Protein AF-A0A838I7W3-F1 (afdb_monomer_lite)

Structure (mmCIF, N/CA/C/O backbone):
data_AF-A0A838I7W3-F1
#
_entry.id   AF-A0A838I7W3-F1
#
loop_
_atom_site.group_PDB
_atom_site.id
_atom_site.type_symbol
_atom_site.label_atom_id
_atom_site.label_alt_id
_atom_site.label_comp_id
_atom_site.label_asym_id
_atom_site.label_entity_id
_atom_site.label_seq_id
_atom_site.pdbx_PDB_ins_code
_atom_site.Cartn_x
_atom_site.Cartn_y
_atom_site.Cartn_z
_atom_site.occupancy
_atom_site.B_iso_or_equiv
_atom_site.auth_seq_id
_atom_site.auth_comp_id
_atom_site.auth_asym_id
_atom_site.auth_atom_id
_atom_site.pdbx_PDB_model_num
ATOM 1 N N . MET A 1 1 ? 26.000 9.666 -10.045 1.00 57.06 1 MET A N 1
ATOM 2 C CA . MET A 1 1 ? 25.893 8.192 -10.133 1.00 57.06 1 MET A CA 1
ATOM 3 C C . MET A 1 1 ? 25.065 7.876 -11.380 1.00 57.06 1 MET A C 1
ATOM 5 O O . MET A 1 1 ? 23.943 8.355 -11.456 1.00 57.06 1 MET A O 1
ATOM 9 N N . ASN A 1 2 ? 25.631 7.214 -12.398 1.00 67.69 2 ASN A N 1
ATOM 10 C CA . ASN A 1 2 ? 24.988 6.993 -13.707 1.00 67.69 2 ASN A CA 1
ATOM 11 C C . ASN A 1 2 ? 23.977 5.834 -13.627 1.00 67.69 2 ASN A C 1
ATOM 13 O O . ASN A 1 2 ? 24.297 4.706 -13.997 1.00 67.69 2 ASN A O 1
ATOM 17 N N . ARG A 1 3 ? 22.797 6.076 -13.041 1.00 64.88 3 ARG A N 1
ATOM 18 C CA . ARG A 1 3 ? 21.749 5.053 -12.934 1.00 64.88 3 ARG A CA 1
ATOM 19 C C . ARG A 1 3 ? 20.880 5.091 -14.199 1.00 64.88 3 ARG A C 1
ATOM 21 O O . ARG A 1 3 ? 20.388 6.175 -14.517 1.00 64.88 3 ARG A O 1
ATOM 28 N N . PRO A 1 4 ? 20.675 3.962 -14.904 1.00 72.06 4 PRO A N 1
ATOM 29 C CA . PRO A 1 4 ? 19.793 3.927 -16.067 1.00 72.06 4 PRO A CA 1
ATOM 30 C C . PRO A 1 4 ? 18.388 4.412 -15.693 1.00 72.06 4 PRO A C 1
ATOM 32 O O . PRO A 1 4 ? 17.934 4.238 -14.556 1.00 72.06 4 PRO A O 1
ATOM 35 N N . SER A 1 5 ? 17.717 5.065 -16.642 1.00 78.44 5 SER A N 1
ATOM 36 C CA . SER A 1 5 ? 16.343 5.529 -16.453 1.00 78.44 5 SER A CA 1
ATOM 37 C C . SER A 1 5 ? 15.402 4.346 -16.210 1.00 78.44 5 SER A C 1
ATOM 39 O O . SER A 1 5 ? 15.659 3.229 -16.662 1.00 78.44 5 SER A O 1
ATOM 41 N N . LEU A 1 6 ? 14.257 4.602 -15.570 1.00 75.38 6 LEU A N 1
ATOM 42 C CA . LEU A 1 6 ? 13.196 3.597 -15.393 1.00 75.38 6 LEU A CA 1
ATOM 43 C C . LEU A 1 6 ? 12.767 2.949 -16.721 1.00 75.38 6 LEU A C 1
ATOM 45 O O . LEU A 1 6 ? 12.386 1.788 -16.741 1.00 75.38 6 LEU A O 1
ATOM 49 N N . THR A 1 7 ? 12.868 3.691 -17.825 1.00 80.31 7 THR A N 1
ATOM 50 C CA . THR A 1 7 ? 12.495 3.250 -19.175 1.00 80.31 7 THR A CA 1
ATOM 51 C C . THR A 1 7 ? 13.564 2.424 -19.893 1.00 80.31 7 THR A C 1
ATOM 53 O O . THR A 1 7 ? 13.286 1.902 -20.967 1.00 80.31 7 THR A O 1
ATOM 56 N N . SER A 1 8 ? 14.778 2.318 -19.344 1.00 86.88 8 SER A N 1
ATOM 57 C CA . SER A 1 8 ? 15.900 1.587 -19.959 1.00 86.88 8 SER A CA 1
ATOM 58 C C . SER A 1 8 ? 16.434 0.434 -19.102 1.00 86.88 8 SER A C 1
ATOM 60 O O . SER A 1 8 ? 17.211 -0.384 -19.590 1.00 86.88 8 SER A O 1
ATOM 62 N N . ALA A 1 9 ? 16.019 0.344 -17.837 1.00 90.38 9 ALA A N 1
ATOM 63 C CA . ALA A 1 9 ? 16.341 -0.763 -16.944 1.00 90.38 9 ALA A CA 1
ATOM 64 C C . ALA A 1 9 ? 15.354 -1.936 -17.105 1.00 90.38 9 ALA A C 1
ATOM 66 O O . ALA A 1 9 ? 14.218 -1.751 -17.540 1.00 90.38 9 ALA A O 1
ATOM 67 N N . THR A 1 10 ? 15.762 -3.147 -16.707 1.00 95.12 10 THR A N 1
ATOM 68 C CA . THR A 1 10 ? 14.830 -4.287 -16.634 1.00 95.12 10 THR A CA 1
ATOM 69 C C . THR A 1 10 ? 13.809 -4.086 -15.503 1.00 95.12 10 THR A C 1
ATOM 71 O O . THR A 1 10 ? 14.114 -3.380 -14.532 1.00 95.12 10 THR A O 1
ATOM 74 N N . PRO A 1 11 ? 12.625 -4.728 -15.558 1.00 95.56 11 PRO A N 1
ATOM 75 C CA . PRO A 1 11 ? 11.646 -4.679 -14.471 1.00 95.56 11 PRO A CA 1
ATOM 76 C C . PRO A 1 11 ? 12.237 -5.049 -13.107 1.00 95.56 11 PRO A C 1
ATOM 78 O O . PRO A 1 11 ? 12.018 -4.347 -12.124 1.00 95.56 11 PRO A O 1
ATOM 81 N N . GLU A 1 12 ? 13.058 -6.096 -13.036 1.00 95.69 12 GLU A N 1
ATOM 82 C CA . GLU A 1 12 ? 13.669 -6.565 -11.788 1.00 95.69 12 GLU A CA 1
ATOM 83 C C . GLU A 1 12 ? 14.656 -5.540 -11.232 1.00 95.69 12 GLU A C 1
ATOM 85 O O . GLU A 1 12 ? 14.701 -5.305 -10.023 1.00 95.69 12 GLU A O 1
ATOM 90 N N . ALA A 1 13 ? 15.453 -4.916 -12.104 1.00 94.69 13 ALA A N 1
ATOM 91 C CA . ALA A 1 13 ? 16.365 -3.855 -11.702 1.00 94.69 13 ALA A CA 1
ATOM 92 C C . ALA A 1 13 ? 15.594 -2.639 -11.173 1.00 94.69 13 ALA A C 1
ATOM 94 O O . ALA A 1 13 ? 15.956 -2.108 -10.123 1.00 94.69 13 ALA A O 1
ATOM 95 N N . SER A 1 14 ? 14.506 -2.249 -11.839 1.00 95.31 14 SER A N 1
ATOM 96 C CA . SER A 1 14 ? 13.630 -1.155 -11.409 1.00 95.31 14 SER A CA 1
ATOM 97 C C . SER A 1 14 ? 12.928 -1.456 -10.077 1.00 95.31 14 SER A C 1
ATOM 99 O O . SER A 1 14 ? 12.918 -0.592 -9.201 1.00 95.31 14 SER A O 1
ATOM 101 N N . ARG A 1 15 ? 12.426 -2.686 -9.869 1.00 96.00 15 ARG A N 1
ATOM 102 C CA . 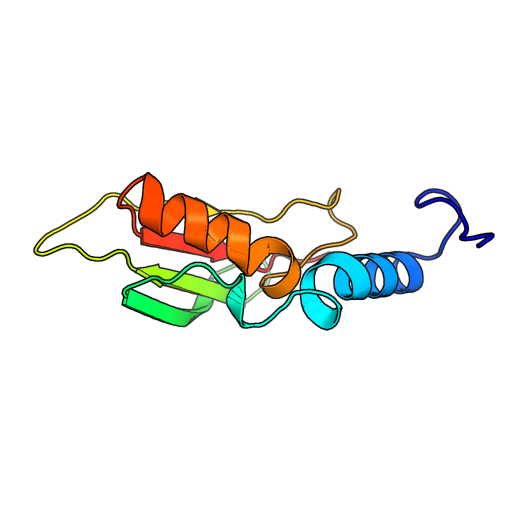ARG A 1 15 ? 11.830 -3.146 -8.596 1.00 96.00 15 ARG A CA 1
ATOM 103 C C . ARG A 1 15 ? 12.826 -3.028 -7.443 1.00 96.00 15 ARG A C 1
ATOM 105 O O . ARG A 1 15 ? 12.530 -2.381 -6.441 1.00 96.00 15 ARG A O 1
ATOM 112 N N . ARG A 1 16 ? 14.039 -3.574 -7.611 1.00 95.44 16 ARG A N 1
ATOM 113 C CA . ARG A 1 16 ? 15.109 -3.473 -6.598 1.00 95.44 16 ARG A CA 1
ATOM 114 C C . ARG A 1 16 ? 15.488 -2.025 -6.312 1.00 95.44 16 ARG A C 1
ATOM 116 O O . ARG A 1 16 ? 15.628 -1.633 -5.161 1.00 95.44 16 ARG A O 1
ATOM 123 N N . ALA A 1 17 ? 15.645 -1.227 -7.363 1.00 93.75 17 ALA A N 1
ATOM 124 C CA . ALA A 1 17 ? 16.051 0.163 -7.249 1.00 93.75 17 ALA A CA 1
ATOM 125 C C . ALA A 1 17 ? 14.995 1.033 -6.549 1.00 93.75 17 ALA A C 1
ATOM 127 O O . ALA A 1 17 ? 15.360 1.989 -5.867 1.00 93.75 17 ALA A O 1
ATOM 128 N N . PHE A 1 18 ? 13.708 0.720 -6.720 1.00 94.81 18 PHE A N 1
ATOM 129 C CA . PHE A 1 18 ? 12.622 1.380 -6.002 1.00 94.81 18 PHE A CA 1
ATOM 130 C C . PHE A 1 18 ? 12.590 0.950 -4.535 1.00 94.81 18 PHE A C 1
ATOM 132 O O . PHE A 1 18 ? 12.637 1.811 -3.661 1.00 94.81 18 PHE A O 1
ATOM 139 N N . ARG A 1 19 ? 12.653 -0.362 -4.265 1.00 96.12 19 ARG A N 1
ATOM 140 C CA . ARG A 1 19 ? 12.705 -0.910 -2.902 1.00 96.12 19 ARG A CA 1
ATOM 141 C C . ARG A 1 19 ? 13.866 -0.346 -2.084 1.00 96.12 19 ARG A C 1
ATOM 143 O O . ARG A 1 19 ? 13.661 0.047 -0.942 1.00 96.12 19 ARG A O 1
ATOM 150 N N . MET A 1 20 ? 15.048 -0.208 -2.683 1.00 95.00 20 MET A N 1
ATOM 151 C CA . MET A 1 20 ? 16.195 0.412 -2.018 1.00 95.00 20 MET A CA 1
ATOM 152 C C . MET A 1 20 ? 15.876 1.832 -1.529 1.00 95.00 20 MET A C 1
ATOM 154 O O . MET A 1 20 ? 16.236 2.200 -0.416 1.00 95.00 20 MET A O 1
ATOM 158 N N . LEU A 1 21 ? 15.189 2.635 -2.347 1.00 92.38 21 LEU A N 1
ATOM 159 C CA . LEU A 1 21 ? 14.883 4.032 -2.029 1.00 92.38 21 LEU A CA 1
ATOM 160 C C . LEU A 1 21 ? 13.749 4.183 -1.010 1.00 92.38 21 LEU A C 1
ATOM 162 O O . LEU A 1 21 ? 13.774 5.130 -0.230 1.00 92.38 21 LEU A O 1
ATOM 166 N N . THR A 1 22 ? 12.757 3.291 -1.031 1.00 93.38 22 THR A N 1
ATOM 167 C CA . THR A 1 22 ? 11.537 3.425 -0.216 1.00 93.38 22 THR 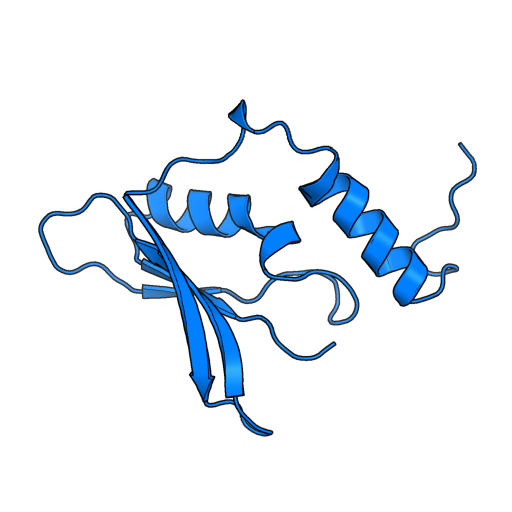A CA 1
ATOM 168 C C . THR A 1 22 ? 11.528 2.549 1.034 1.00 93.38 22 THR A C 1
ATOM 170 O O . THR A 1 22 ? 10.807 2.857 1.977 1.00 93.38 22 THR A O 1
ATOM 173 N N . VAL A 1 23 ? 12.293 1.454 1.042 1.00 95.12 23 VAL A N 1
ATOM 174 C CA . VAL A 1 23 ? 12.328 0.464 2.129 1.00 95.12 23 VAL A CA 1
ATOM 175 C C . VAL A 1 23 ? 13.701 0.452 2.791 1.00 95.12 23 VAL A C 1
ATOM 177 O O . VAL A 1 23 ? 13.809 0.802 3.959 1.00 95.12 23 VAL A O 1
ATOM 180 N N . ASP A 1 24 ? 14.762 0.118 2.054 1.00 94.50 24 ASP A N 1
ATOM 181 C CA . ASP A 1 24 ? 16.072 -0.160 2.672 1.00 94.50 24 ASP A CA 1
ATOM 182 C C . ASP A 1 24 ? 16.741 1.102 3.243 1.00 94.50 24 ASP A C 1
ATOM 184 O O . ASP A 1 24 ? 17.446 1.049 4.249 1.00 94.50 24 ASP A O 1
ATOM 188 N N . MET A 1 25 ? 16.508 2.253 2.609 1.00 92.44 25 MET A N 1
ATOM 189 C CA . MET A 1 25 ? 17.022 3.554 3.048 1.00 92.44 25 MET A CA 1
ATOM 190 C C . MET A 1 25 ? 16.091 4.276 4.032 1.00 92.44 25 MET A C 1
ATOM 192 O O . MET A 1 25 ? 16.433 5.365 4.498 1.00 92.44 25 MET A O 1
ATOM 196 N N . ARG A 1 26 ? 14.915 3.710 4.337 1.00 90.62 26 ARG A N 1
ATOM 197 C CA . ARG A 1 26 ? 13.924 4.319 5.232 1.00 90.62 26 ARG A CA 1
ATOM 198 C C . ARG A 1 26 ? 14.393 4.186 6.685 1.00 90.62 26 ARG A C 1
ATOM 200 O O . ARG A 1 26 ? 14.542 3.066 7.176 1.00 90.62 26 ARG A O 1
ATOM 207 N N . PRO A 1 27 ? 14.609 5.294 7.416 1.00 92.25 27 PRO A N 1
ATOM 208 C CA . PRO A 1 27 ? 14.937 5.218 8.833 1.00 92.25 27 PRO A CA 1
ATOM 209 C C . PRO A 1 27 ? 13.774 4.610 9.621 1.00 92.25 27 PRO A C 1
ATOM 211 O O . PRO A 1 27 ? 12.637 5.042 9.471 1.00 92.25 27 PRO A O 1
ATOM 214 N N . ALA A 1 28 ? 14.042 3.680 10.540 1.00 88.56 28 ALA A N 1
ATOM 215 C CA . ALA A 1 28 ? 12.983 3.089 11.368 1.00 88.56 28 ALA A CA 1
ATOM 216 C C . ALA A 1 28 ? 12.186 4.145 12.165 1.00 88.56 28 ALA A C 1
ATOM 218 O O . ALA A 1 28 ? 10.987 4.002 12.375 1.00 88.56 28 ALA A O 1
ATOM 219 N N . ALA A 1 29 ? 12.837 5.247 12.552 1.00 91.69 29 ALA A N 1
ATOM 220 C CA . ALA A 1 29 ? 12.199 6.367 13.242 1.00 91.69 29 ALA A CA 1
ATOM 221 C C . ALA A 1 29 ? 11.211 7.169 12.371 1.00 91.69 29 ALA A C 1
ATOM 223 O O . ALA A 1 29 ? 10.447 7.960 12.916 1.00 91.69 29 ALA A O 1
ATOM 224 N N . SER A 1 30 ? 11.221 7.000 11.042 1.00 89.44 30 SER A N 1
ATOM 225 C CA . SER A 1 30 ? 10.262 7.662 10.149 1.00 89.44 30 SER A CA 1
ATOM 226 C C . SER A 1 30 ? 8.990 6.846 9.919 1.00 89.44 30 SER A C 1
ATOM 228 O O . SER A 1 30 ? 8.085 7.345 9.259 1.00 89.44 30 SER A O 1
ATOM 230 N N . ILE A 1 31 ? 8.912 5.614 10.441 1.00 94.12 31 ILE A N 1
ATOM 231 C CA . ILE A 1 31 ? 7.729 4.761 10.305 1.00 94.12 31 ILE A CA 1
ATOM 232 C C . ILE A 1 31 ? 6.558 5.411 11.036 1.00 94.12 31 ILE A C 1
ATOM 234 O O . ILE A 1 31 ? 6.607 5.627 12.248 1.00 94.12 31 ILE A O 1
ATOM 238 N N . VAL A 1 32 ? 5.479 5.689 10.308 1.00 95.81 32 VAL A N 1
ATOM 239 C CA . VAL A 1 32 ? 4.291 6.312 10.890 1.00 95.81 32 VAL A CA 1
ATOM 240 C C . VAL A 1 32 ? 3.589 5.340 11.855 1.00 95.81 32 VAL A C 1
ATOM 242 O O . VAL A 1 32 ? 3.210 4.229 11.460 1.00 95.81 32 VAL A O 1
ATOM 245 N N . PRO A 1 33 ? 3.398 5.723 13.132 1.00 96.44 33 PRO A N 1
ATOM 246 C CA . PRO A 1 33 ? 2.727 4.862 14.093 1.00 96.44 33 PRO A CA 1
ATOM 247 C C . PRO A 1 33 ? 1.234 4.752 13.765 1.00 96.44 33 PRO A C 1
ATOM 249 O O . PRO A 1 33 ? 0.570 5.743 13.459 1.00 96.44 33 PRO A O 1
ATOM 252 N N . VAL A 1 34 ? 0.720 3.530 13.863 1.00 98.06 34 VAL A N 1
ATOM 253 C CA . VAL A 1 34 ? -0.704 3.168 13.832 1.00 98.06 34 VAL A CA 1
ATOM 254 C C . VAL A 1 34 ? -0.942 2.139 14.939 1.00 98.06 34 VAL A C 1
ATOM 256 O O . VAL A 1 34 ? 0.030 1.555 15.426 1.00 98.06 34 VAL A O 1
ATOM 259 N N . ARG A 1 35 ? -2.200 1.890 15.322 1.00 98.12 35 ARG A N 1
ATOM 260 C CA . ARG A 1 35 ? -2.533 0.943 16.400 1.00 98.12 35 ARG A CA 1
ATOM 261 C C . ARG A 1 35 ? -1.988 -0.451 16.115 1.00 98.12 35 ARG A C 1
ATOM 263 O O . ARG A 1 35 ? -1.405 -1.098 16.977 1.00 98.12 35 ARG A O 1
ATOM 270 N N . GLU A 1 36 ? -2.229 -0.927 14.900 1.00 97.81 36 GLU A N 1
ATOM 271 C CA . GLU A 1 36 ? -1.897 -2.287 14.501 1.00 97.81 36 GLU A CA 1
ATOM 272 C C . GLU A 1 36 ? -1.702 -2.369 12.988 1.00 97.81 36 GLU A C 1
ATOM 274 O O . GLU A 1 36 ? -2.395 -1.696 12.217 1.00 97.81 36 GLU A O 1
ATOM 279 N N . THR A 1 37 ? -0.790 -3.247 12.574 1.00 98.62 37 THR A N 1
ATOM 280 C CA . THR A 1 37 ? -0.702 -3.750 11.204 1.00 98.62 37 THR A CA 1
ATOM 281 C C . THR A 1 37 ? -0.809 -5.267 11.199 1.00 98.62 37 THR A C 1
ATOM 283 O O . THR A 1 37 ? -0.156 -5.920 12.010 1.00 98.62 37 THR A O 1
ATOM 286 N N . GLN A 1 38 ? -1.584 -5.824 10.273 1.00 98.69 38 GLN A N 1
ATOM 287 C CA . GLN A 1 38 ? -1.810 -7.261 10.158 1.00 98.69 38 GLN A CA 1
ATOM 288 C C . GLN A 1 38 ? -1.738 -7.705 8.697 1.00 98.69 38 GLN A C 1
ATOM 290 O O . GLN A 1 38 ? -2.514 -7.223 7.871 1.00 98.69 38 GLN A O 1
ATOM 295 N N . ASP A 1 39 ? -0.854 -8.654 8.401 1.00 98.81 39 ASP A N 1
ATOM 296 C CA . ASP A 1 39 ? -0.800 -9.309 7.093 1.00 98.81 39 ASP A CA 1
ATOM 297 C C . ASP A 1 39 ? -1.903 -10.364 6.985 1.00 98.81 39 ASP A C 1
ATOM 299 O O . ASP A 1 39 ? -2.132 -11.147 7.911 1.00 98.81 39 ASP A O 1
ATOM 303 N N . ILE A 1 40 ? -2.611 -10.348 5.858 1.00 98.69 40 ILE A N 1
ATOM 304 C CA . ILE A 1 40 ? -3.730 -11.234 5.541 1.00 98.69 40 ILE A CA 1
ATOM 305 C C . ILE A 1 40 ? -3.671 -11.658 4.069 1.00 98.69 40 ILE A C 1
ATOM 307 O O . ILE A 1 40 ? -2.898 -11.122 3.276 1.00 98.69 40 ILE A O 1
ATOM 311 N N . GLU A 1 41 ? -4.563 -12.567 3.685 1.00 98.44 41 GLU A N 1
ATOM 312 C CA . GLU A 1 41 ? -4.867 -12.851 2.284 1.00 98.44 41 GLU A CA 1
ATOM 313 C C . GLU A 1 41 ? -6.298 -12.426 1.949 1.00 98.44 41 GLU A C 1
ATOM 315 O O . GLU A 1 41 ? -7.219 -12.583 2.755 1.00 98.44 41 GLU A O 1
ATOM 320 N N . VAL A 1 42 ? -6.496 -11.910 0.737 1.00 97.81 42 VAL A N 1
ATOM 321 C CA . VAL A 1 42 ? -7.816 -11.591 0.181 1.00 97.81 42 VAL A CA 1
ATOM 322 C C . VAL A 1 42 ? -8.076 -12.408 -1.080 1.00 97.81 42 VAL A C 1
ATOM 324 O O . VAL A 1 42 ? -7.156 -12.744 -1.824 1.00 97.81 42 VAL A O 1
ATOM 327 N N . ALA A 1 43 ? -9.340 -12.731 -1.347 1.00 97.44 43 ALA A N 1
ATOM 328 C CA . ALA A 1 43 ? -9.709 -13.447 -2.562 1.00 97.44 43 ALA A CA 1
ATOM 329 C C . ALA A 1 43 ? -9.497 -12.558 -3.800 1.00 97.44 43 ALA A C 1
ATOM 331 O O . ALA A 1 43 ? -10.110 -11.498 -3.927 1.00 97.44 43 ALA A O 1
ATOM 332 N N . GLY A 1 44 ? -8.648 -13.002 -4.727 1.00 95.38 44 GLY A N 1
ATOM 333 C CA . GLY A 1 44 ? -8.443 -12.380 -6.030 1.00 95.38 44 GLY A CA 1
ATOM 334 C C . GLY A 1 44 ? -8.995 -13.228 -7.175 1.00 95.38 44 GLY A C 1
ATOM 335 O O . GLY A 1 44 ? -9.286 -14.415 -7.032 1.00 95.38 44 GLY A O 1
ATOM 336 N N . ALA A 1 45 ? -9.094 -12.624 -8.360 1.00 94.62 45 ALA A N 1
ATOM 337 C CA . ALA A 1 45 ? -9.656 -13.277 -9.547 1.00 94.62 45 ALA A CA 1
ATOM 338 C C . ALA A 1 45 ? -8.874 -14.520 -10.022 1.00 94.62 45 ALA A C 1
ATOM 340 O O . ALA A 1 45 ? -9.429 -15.360 -10.722 1.00 94.62 45 ALA A O 1
ATOM 341 N N . ALA A 1 46 ? -7.590 -14.626 -9.671 1.00 95.69 46 ALA A N 1
ATOM 342 C CA . ALA A 1 46 ? -6.706 -15.723 -10.074 1.00 95.69 46 ALA A CA 1
ATOM 343 C C . ALA A 1 46 ? -6.129 -16.502 -8.876 1.00 95.69 46 ALA A C 1
ATOM 345 O O . ALA A 1 46 ? -5.149 -17.223 -9.038 1.00 95.69 46 ALA A O 1
ATOM 346 N N . GLY A 1 47 ? -6.704 -16.332 -7.682 1.00 96.19 47 GLY A N 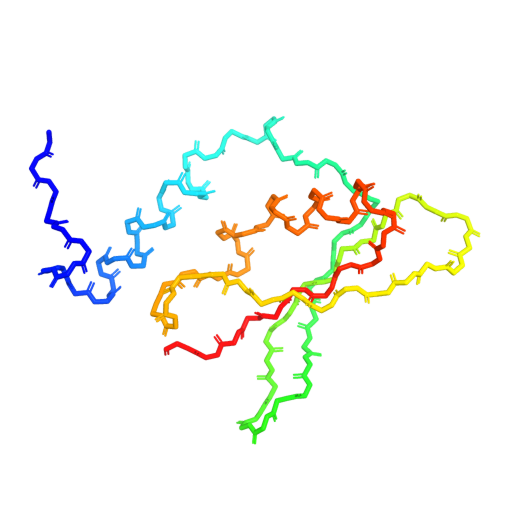1
ATOM 347 C CA . GLY A 1 47 ? -6.192 -16.901 -6.435 1.00 96.19 47 GLY A CA 1
ATOM 348 C C . GLY A 1 47 ? -6.095 -15.867 -5.316 1.00 96.19 47 GLY A C 1
ATOM 349 O O . GLY A 1 47 ? -6.455 -14.703 -5.503 1.00 96.19 47 GLY A O 1
ATOM 350 N N . ALA A 1 48 ? -5.629 -16.308 -4.150 1.00 97.94 48 ALA A N 1
ATOM 351 C CA . ALA A 1 48 ? -5.383 -15.439 -3.006 1.00 97.94 48 ALA A CA 1
ATOM 352 C C . ALA A 1 48 ? -4.318 -14.377 -3.332 1.00 97.94 48 ALA A C 1
ATOM 354 O O . ALA A 1 48 ? -3.354 -14.651 -4.050 1.00 97.94 48 ALA A O 1
ATOM 355 N N . LEU A 1 49 ? -4.517 -13.164 -2.822 1.00 98.12 49 LEU A N 1
ATOM 356 C CA . LEU A 1 49 ? -3.582 -12.048 -2.928 1.00 98.12 49 LEU A CA 1
ATOM 357 C C . LEU A 1 49 ? -3.120 -11.658 -1.521 1.00 98.12 49 LEU A C 1
ATOM 359 O O . LEU A 1 49 ? -3.982 -11.517 -0.645 1.00 98.12 49 LEU A O 1
ATOM 363 N N . PRO A 1 50 ? -1.816 -11.432 -1.293 1.00 98.69 50 PRO A N 1
ATOM 364 C CA . PRO A 1 50 ? -1.354 -10.839 -0.049 1.00 98.69 50 PRO A CA 1
ATOM 365 C C . PRO A 1 50 ? -1.945 -9.438 0.132 1.00 98.69 50 PRO A C 1
ATOM 367 O O . PRO A 1 50 ? -2.153 -8.686 -0.824 1.00 98.69 50 PRO A O 1
ATOM 370 N N . ALA A 1 51 ? -2.224 -9.073 1.375 1.00 98.88 51 ALA A N 1
ATOM 371 C CA . ALA A 1 51 ? -2.669 -7.741 1.741 1.00 98.88 51 ALA A CA 1
ATOM 372 C C . ALA A 1 51 ? -2.241 -7.411 3.174 1.00 98.88 51 ALA A C 1
ATOM 374 O O . ALA A 1 51 ? -1.997 -8.304 3.983 1.00 98.88 51 ALA A O 1
ATOM 375 N N . ARG A 1 52 ? -2.198 -6.121 3.508 1.00 98.88 52 ARG A N 1
ATOM 376 C CA . ARG A 1 52 ? -1.938 -5.639 4.870 1.00 98.88 52 ARG A CA 1
ATOM 377 C C . ARG A 1 52 ? -3.065 -4.730 5.332 1.00 98.88 52 ARG A C 1
ATOM 379 O O . ARG A 1 52 ? -3.419 -3.768 4.650 1.00 98.88 52 ARG A O 1
ATOM 386 N N . VAL A 1 53 ? -3.616 -5.033 6.502 1.00 98.88 53 VAL A N 1
ATOM 387 C CA . VAL A 1 53 ? -4.602 -4.205 7.199 1.00 98.88 53 VAL A CA 1
ATOM 388 C C . VAL A 1 53 ? -3.881 -3.293 8.180 1.00 98.88 53 VAL A C 1
ATOM 390 O O . VAL A 1 53 ? -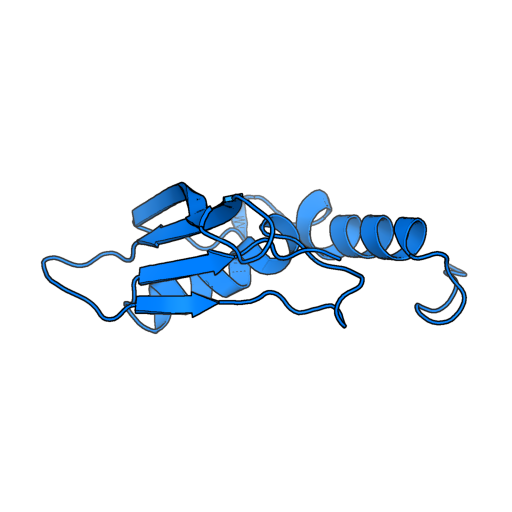3.116 -3.767 9.013 1.00 98.88 53 VAL A O 1
ATOM 393 N N . TYR A 1 54 ? -4.165 -1.999 8.113 1.00 98.88 54 TYR A N 1
ATOM 394 C CA . TYR A 1 54 ? -3.708 -0.978 9.049 1.00 98.88 54 TYR A CA 1
ATOM 395 C C . TYR A 1 54 ? -4.913 -0.483 9.842 1.00 98.88 54 TYR A C 1
ATOM 397 O O . TYR A 1 54 ? -5.937 -0.138 9.245 1.00 98.88 54 TYR A O 1
ATOM 405 N N . ARG A 1 55 ? -4.811 -0.456 11.173 1.00 98.69 55 ARG A N 1
ATOM 406 C CA . ARG A 1 55 ? -5.891 0.012 12.051 1.00 98.69 55 ARG A CA 1
ATOM 407 C C . ARG A 1 55 ? -5.508 1.326 12.736 1.00 98.69 55 ARG A C 1
ATOM 409 O O . ARG A 1 55 ? -4.416 1.402 13.307 1.00 98.69 55 ARG A O 1
ATOM 416 N N . PRO A 1 56 ? -6.378 2.353 12.706 1.00 98.38 56 PRO A N 1
ATOM 417 C CA . PRO A 1 56 ? -6.128 3.603 13.406 1.00 98.38 56 PRO A CA 1
ATOM 418 C C . PRO A 1 56 ? -6.408 3.442 14.901 1.00 98.38 56 PRO A C 1
ATOM 420 O O . PRO A 1 56 ? -7.035 2.474 15.339 1.00 98.38 56 PRO A O 1
ATOM 423 N N . GLU A 1 57 ? -5.986 4.429 15.685 1.00 97.06 57 GLU A N 1
ATOM 424 C CA . GLU A 1 57 ? -6.503 4.586 17.041 1.00 97.06 57 GLU A CA 1
ATOM 425 C C . GLU A 1 57 ? -7.953 5.080 16.977 1.00 97.06 57 GLU A C 1
ATOM 427 O O . GLU A 1 57 ? -8.212 6.210 16.569 1.00 97.06 57 GLU A O 1
ATOM 432 N N . ALA A 1 58 ? -8.901 4.212 17.333 1.00 95.31 58 ALA A N 1
ATOM 433 C CA . ALA A 1 58 ? -10.329 4.515 17.360 1.00 95.31 58 ALA A CA 1
ATOM 434 C C . ALA A 1 58 ? -11.078 3.617 18.361 1.00 95.31 58 ALA A C 1
ATOM 436 O O . ALA A 1 58 ? -10.755 2.435 18.508 1.00 95.31 58 ALA A O 1
ATOM 437 N N . ASP A 1 59 ? -12.109 4.161 19.006 1.00 92.12 59 ASP A N 1
ATOM 438 C CA . ASP A 1 59 ? -12.925 3.450 20.008 1.00 92.12 59 ASP A CA 1
ATOM 439 C C . ASP A 1 59 ? -14.199 2.814 19.420 1.00 92.12 59 ASP A C 1
ATOM 441 O O . ASP A 1 59 ? -14.967 2.164 20.127 1.00 92.12 59 ASP A O 1
ATOM 445 N N . GLY A 1 60 ? -14.440 2.987 18.118 1.00 93.19 60 GLY A N 1
ATOM 446 C CA . GLY A 1 60 ? -15.643 2.515 17.437 1.00 93.19 60 GLY A CA 1
ATOM 447 C C . GLY A 1 60 ? -15.434 2.258 15.942 1.00 93.19 60 GLY A C 1
ATOM 448 O O . GLY A 1 60 ? -14.301 2.301 15.457 1.00 93.19 60 GLY A O 1
ATOM 449 N N . PRO A 1 61 ? -16.516 1.966 15.198 1.00 96.06 61 PRO A N 1
ATOM 450 C CA . PRO A 1 61 ? -16.443 1.699 13.767 1.00 96.06 61 PRO A CA 1
ATOM 451 C C . PRO A 1 61 ? -15.896 2.896 12.986 1.00 96.06 61 PRO A C 1
ATOM 453 O O . PRO A 1 61 ? -16.307 4.034 13.202 1.00 96.06 61 PRO A O 1
ATOM 456 N N . VAL A 1 62 ? -15.014 2.612 12.031 1.00 98.25 62 VAL A N 1
ATOM 457 C CA . VAL A 1 62 ? -14.414 3.592 11.119 1.00 98.25 62 VAL A CA 1
ATOM 458 C C . VAL A 1 62 ? -14.597 3.134 9.670 1.00 98.25 62 VAL A C 1
ATOM 460 O O . VAL A 1 62 ? -14.773 1.934 9.428 1.00 98.25 62 VAL A O 1
ATOM 463 N N . PRO A 1 63 ? -14.566 4.047 8.682 1.00 98.44 63 PRO A N 1
ATOM 464 C CA . PRO A 1 63 ? -14.575 3.650 7.279 1.00 98.44 63 PRO A CA 1
ATOM 465 C C . PRO A 1 63 ? -13.338 2.813 6.922 1.00 98.44 63 PRO A C 1
ATOM 467 O O . PRO A 1 63 ? -12.323 2.823 7.620 1.00 98.44 63 PRO A O 1
ATOM 470 N N . THR A 1 64 ? -13.426 2.094 5.803 1.00 98.62 64 THR A N 1
ATOM 471 C CA . THR A 1 64 ? -12.304 1.343 5.229 1.00 98.62 64 THR A CA 1
ATOM 472 C C . THR A 1 64 ? -11.904 1.937 3.884 1.00 98.62 64 THR A C 1
ATOM 474 O O . THR A 1 64 ? -12.754 2.149 3.021 1.00 98.62 64 THR A O 1
ATOM 477 N N . ILE A 1 65 ? -10.606 2.161 3.697 1.00 98.88 65 ILE A N 1
ATOM 478 C CA . ILE A 1 65 ? -9.982 2.498 2.418 1.00 98.88 65 ILE A CA 1
ATOM 479 C C . ILE A 1 65 ? -9.319 1.235 1.870 1.00 98.88 65 ILE A C 1
ATOM 481 O O . ILE A 1 65 ? -8.483 0.630 2.538 1.00 98.88 65 ILE A O 1
ATOM 485 N N . VAL A 1 66 ? -9.650 0.860 0.636 1.00 98.69 66 VAL A N 1
ATOM 486 C CA . VAL A 1 66 ? -8.888 -0.150 -0.110 1.00 98.69 66 VAL A CA 1
ATOM 487 C C . VAL A 1 66 ? -7.816 0.577 -0.914 1.00 98.69 66 VAL A C 1
ATOM 489 O O . VAL A 1 66 ? -8.132 1.439 -1.734 1.00 98.69 66 VAL A O 1
ATOM 492 N N . PHE A 1 67 ? -6.554 0.260 -0.650 1.00 98.81 67 PHE A N 1
ATOM 493 C CA . PHE A 1 67 ? -5.395 0.931 -1.222 1.00 98.81 67 PHE A CA 1
ATOM 494 C C . PHE A 1 67 ? -4.643 -0.002 -2.176 1.00 98.81 67 PHE A C 1
ATOM 496 O O . PHE A 1 67 ? -4.296 -1.128 -1.824 1.00 98.81 67 PHE A O 1
ATOM 503 N N . PHE A 1 68 ? -4.366 0.491 -3.382 1.00 98.50 68 PHE A N 1
ATOM 504 C CA . PHE A 1 68 ? -3.540 -0.184 -4.380 1.00 98.50 68 PHE A CA 1
ATOM 505 C C . PHE A 1 68 ? -2.277 0.641 -4.596 1.00 98.50 68 PHE A C 1
ATOM 507 O O . PHE A 1 68 ? -2.358 1.820 -4.949 1.00 98.50 68 PHE A O 1
ATOM 514 N N . HIS A 1 69 ? -1.116 0.034 -4.360 1.00 98.50 69 HIS A N 1
ATOM 515 C CA . HIS A 1 69 ? 0.157 0.737 -4.460 1.00 98.50 69 HIS A CA 1
ATOM 516 C C . HIS A 1 69 ? 0.430 1.238 -5.889 1.00 98.50 69 HIS A C 1
ATOM 518 O O . HIS A 1 69 ? 0.036 0.624 -6.886 1.00 98.50 69 HIS A O 1
ATOM 524 N N . GLY A 1 70 ? 1.137 2.364 -5.991 1.00 97.69 70 GLY A N 1
ATOM 525 C CA . 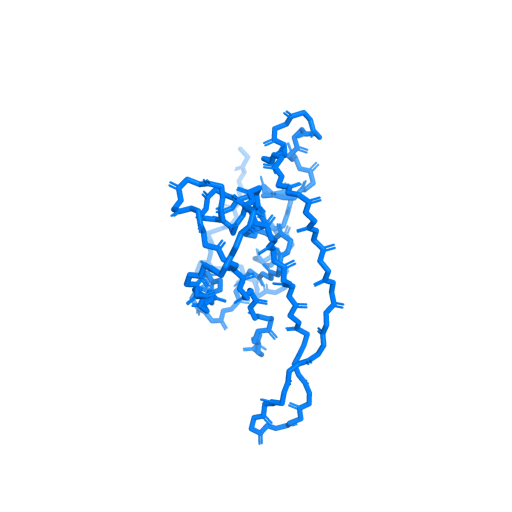GLY A 1 70 ? 1.604 2.893 -7.267 1.00 97.69 70 GLY A CA 1
ATOM 526 C C . GLY A 1 70 ? 2.794 2.104 -7.818 1.00 97.69 70 GLY A C 1
ATOM 527 O O . GLY A 1 70 ? 3.289 1.168 -7.191 1.00 97.69 70 GLY A O 1
ATOM 528 N N . GLY A 1 71 ? 3.279 2.521 -8.989 1.00 96.12 71 GLY A N 1
ATOM 529 C CA . GLY A 1 71 ? 4.431 1.897 -9.655 1.00 96.12 71 GLY A CA 1
ATOM 530 C C . GLY A 1 71 ? 4.161 1.394 -11.073 1.00 96.12 71 GLY A C 1
ATOM 531 O O . GLY A 1 71 ? 4.885 0.539 -11.583 1.00 96.12 71 GLY A O 1
ATOM 532 N N . GLY A 1 72 ? 3.117 1.920 -11.722 1.00 96.19 72 GLY A N 1
ATOM 533 C CA . GLY A 1 72 ? 2.849 1.681 -13.141 1.00 96.19 72 GLY A CA 1
ATOM 534 C C . GLY A 1 72 ? 2.587 0.217 -13.487 1.00 96.19 72 GLY A C 1
ATOM 535 O O . GLY A 1 72 ? 2.903 -0.188 -14.598 1.00 96.19 72 GLY A O 1
ATOM 536 N N . PHE A 1 73 ? 2.056 -0.564 -12.539 1.00 97.81 73 PHE A N 1
ATOM 537 C CA . PHE A 1 73 ? 1.819 -2.007 -12.675 1.00 97.81 73 PHE A CA 1
ATOM 538 C C . PHE A 1 73 ? 3.088 -2.842 -12.912 1.00 97.81 73 PHE A C 1
ATOM 540 O O . PHE A 1 73 ? 2.998 -3.975 -13.369 1.00 97.81 73 PHE A O 1
ATOM 547 N N . VAL A 1 74 ? 4.270 -2.293 -12.607 1.00 96.62 74 VAL A N 1
ATOM 548 C CA . VAL A 1 74 ? 5.562 -2.972 -12.798 1.00 96.62 74 VAL A CA 1
ATOM 549 C C . VAL A 1 74 ? 6.389 -2.992 -11.517 1.00 96.62 74 VAL A C 1
ATOM 551 O O . VAL A 1 74 ? 7.020 -4.006 -11.228 1.00 96.62 74 VAL A O 1
ATOM 554 N N . ILE A 1 75 ? 6.415 -1.898 -10.753 1.00 97.12 75 ILE A N 1
ATOM 555 C CA . ILE A 1 75 ? 7.153 -1.775 -9.485 1.00 97.12 75 ILE A CA 1
ATOM 556 C C . ILE A 1 75 ? 6.197 -1.505 -8.319 1.00 97.12 75 ILE A C 1
ATOM 558 O O . ILE A 1 75 ? 5.021 -1.221 -8.528 1.00 97.12 75 ILE A O 1
ATOM 562 N N . GLY A 1 76 ? 6.737 -1.531 -7.102 1.00 97.81 76 GLY A N 1
ATOM 563 C CA . GLY A 1 76 ? 5.960 -1.373 -5.878 1.00 97.81 76 GLY A CA 1
ATOM 564 C C . GLY A 1 76 ? 5.546 -2.720 -5.292 1.00 97.81 76 GLY A C 1
ATOM 565 O O . GLY A 1 76 ? 5.633 -3.743 -5.958 1.00 97.81 76 GLY A O 1
ATOM 566 N N . ASP A 1 77 ? 5.193 -2.687 -4.019 1.00 98.38 77 ASP A N 1
ATOM 567 C CA . ASP A 1 77 ? 4.710 -3.790 -3.187 1.00 98.38 77 ASP A CA 1
ATOM 568 C C . ASP A 1 77 ? 4.161 -3.178 -1.878 1.00 98.38 77 ASP A C 1
ATOM 570 O O . ASP A 1 77 ? 4.191 -1.948 -1.697 1.00 98.38 77 ASP A O 1
ATOM 574 N N . LEU A 1 78 ? 3.700 -4.015 -0.944 1.00 98.44 78 LEU A N 1
ATOM 575 C CA . LEU A 1 78 ? 3.235 -3.574 0.381 1.00 98.44 78 LEU A CA 1
ATOM 576 C C . LEU A 1 78 ? 4.270 -2.736 1.147 1.00 98.44 78 LEU A C 1
ATOM 578 O O . LEU A 1 78 ? 3.909 -1.752 1.791 1.00 98.44 78 LEU A O 1
ATOM 582 N N . GLU A 1 79 ? 5.552 -3.090 1.066 1.00 97.81 79 GLU A N 1
ATOM 583 C CA . GLU A 1 79 ? 6.610 -2.451 1.854 1.00 97.81 79 GLU A CA 1
ATOM 584 C C . GLU A 1 79 ? 6.978 -1.074 1.300 1.00 97.81 79 GLU A C 1
ATOM 586 O O . GLU A 1 79 ? 7.165 -0.113 2.046 1.00 97.81 79 GLU A O 1
ATOM 591 N N . THR A 1 80 ? 7.032 -0.939 -0.024 1.00 97.88 80 THR A N 1
ATOM 592 C CA . THR A 1 80 ? 7.382 0.322 -0.695 1.00 97.88 80 THR A CA 1
ATOM 593 C C . THR A 1 80 ? 6.382 1.450 -0.430 1.00 97.88 80 THR A C 1
ATOM 595 O O . THR A 1 80 ? 6.741 2.622 -0.539 1.00 97.88 80 THR A O 1
ATOM 598 N N . HIS A 1 81 ? 5.138 1.112 -0.082 1.00 98.06 81 HIS A N 1
ATOM 599 C CA . HIS A 1 81 ? 4.068 2.071 0.198 1.00 98.06 81 HIS A CA 1
ATOM 600 C C . HIS A 1 81 ? 3.541 1.991 1.637 1.00 98.06 81 HIS A C 1
ATOM 602 O O . HIS A 1 81 ? 2.530 2.622 1.949 1.00 98.06 81 HIS A O 1
ATOM 608 N N . ASP A 1 82 ? 4.244 1.290 2.527 1.00 98.12 82 ASP A N 1
ATOM 609 C CA . ASP A 1 82 ? 3.827 1.085 3.915 1.00 98.12 82 ASP A CA 1
ATOM 610 C C . ASP A 1 82 ? 3.556 2.410 4.654 1.00 98.12 82 ASP A C 1
ATOM 612 O O . ASP A 1 82 ? 2.511 2.565 5.283 1.00 98.12 82 ASP A O 1
ATOM 616 N N . ASP A 1 83 ? 4.428 3.416 4.509 1.00 96.06 83 ASP A N 1
ATOM 617 C CA . ASP A 1 83 ? 4.204 4.738 5.120 1.00 96.06 83 ASP A CA 1
ATOM 618 C C . ASP A 1 83 ? 2.993 5.471 4.540 1.00 96.06 83 ASP A C 1
ATOM 620 O O . ASP A 1 83 ? 2.281 6.146 5.276 1.00 96.06 83 ASP A O 1
ATOM 624 N N . HIS A 1 84 ? 2.711 5.326 3.245 1.00 97.31 84 HIS A N 1
ATOM 625 C CA . HIS A 1 84 ? 1.542 5.965 2.637 1.00 97.31 84 HIS A CA 1
ATOM 626 C C . HIS A 1 84 ? 0.246 5.367 3.195 1.00 97.31 84 HIS A C 1
ATOM 628 O O . HIS A 1 84 ? -0.674 6.107 3.540 1.00 97.31 84 HIS A O 1
ATOM 634 N N . ALA A 1 85 ? 0.193 4.040 3.351 1.00 98.62 85 ALA A N 1
ATOM 635 C CA . ALA A 1 85 ? -0.940 3.364 3.975 1.00 98.62 85 ALA A CA 1
ATOM 636 C C . ALA A 1 85 ? -1.090 3.748 5.459 1.00 98.62 85 ALA A C 1
ATOM 638 O O . ALA A 1 85 ? -2.205 4.006 5.913 1.00 98.62 85 ALA A O 1
ATOM 639 N N . ARG A 1 86 ? 0.018 3.874 6.202 1.00 98.62 86 ARG A N 1
ATOM 640 C CA . ARG A 1 86 ? 0.015 4.345 7.600 1.00 98.62 86 ARG A CA 1
ATOM 641 C C . ARG A 1 86 ? -0.446 5.795 7.734 1.00 98.62 86 ARG A C 1
ATOM 643 O O . ARG A 1 86 ? -1.238 6.085 8.626 1.00 98.62 86 ARG A O 1
ATOM 650 N N . LEU A 1 87 ? 0.004 6.691 6.853 1.00 98.19 87 LEU A N 1
ATOM 651 C CA . LEU A 1 87 ? -0.438 8.089 6.809 1.00 98.19 87 LEU A CA 1
ATOM 652 C C . LEU A 1 87 ? -1.939 8.177 6.544 1.00 98.19 87 LEU A C 1
ATOM 654 O O . LEU A 1 87 ? -2.645 8.826 7.306 1.00 98.19 87 LEU A O 1
ATOM 658 N N . LEU A 1 88 ? -2.442 7.466 5.528 1.00 98.62 88 LEU A N 1
ATOM 659 C CA . LEU A 1 88 ? -3.880 7.400 5.253 1.00 98.62 88 LEU A CA 1
ATOM 660 C C . LEU A 1 88 ? -4.654 6.872 6.464 1.00 98.62 88 LEU A C 1
ATOM 662 O O . LEU A 1 88 ? -5.647 7.470 6.865 1.00 98.62 88 LEU A O 1
ATOM 666 N N . CYS A 1 89 ? -4.177 5.788 7.074 1.00 98.81 89 CYS A N 1
ATOM 667 C CA . CYS A 1 89 ? -4.797 5.190 8.248 1.00 98.81 89 CYS A CA 1
ATOM 668 C C . CYS A 1 89 ? -4.901 6.193 9.406 1.00 98.81 89 CYS A C 1
ATOM 670 O O . CYS A 1 89 ? -5.988 6.416 9.938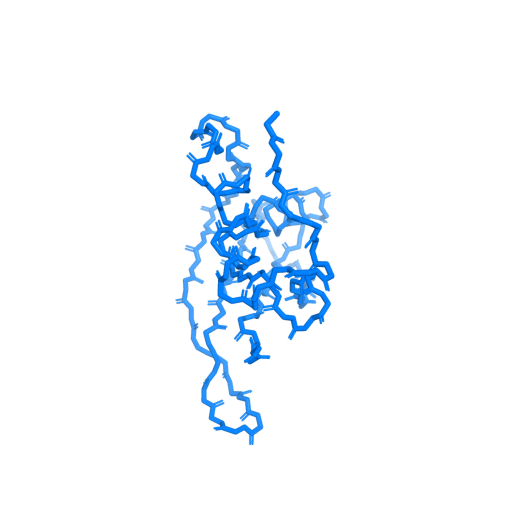 1.00 98.81 89 CYS A O 1
ATOM 672 N N . ARG A 1 90 ? -3.778 6.813 9.781 1.00 98.38 90 ARG A N 1
ATOM 673 C CA . ARG A 1 90 ? -3.682 7.745 10.909 1.00 98.38 90 ARG A CA 1
ATOM 674 C C . ARG A 1 90 ? -4.440 9.046 10.651 1.00 98.38 90 ARG A C 1
ATOM 676 O O . ARG A 1 90 ? -5.213 9.466 11.503 1.00 98.38 90 ARG A O 1
ATOM 683 N N . ASP A 1 91 ? -4.214 9.676 9.500 1.00 98.00 91 ASP A N 1
ATOM 684 C CA . ASP A 1 91 ? -4.663 11.050 9.241 1.00 98.00 91 ASP A CA 1
ATOM 685 C C . ASP A 1 91 ? -6.130 11.117 8.813 1.00 98.00 91 ASP A C 1
ATOM 687 O O . ASP A 1 91 ? -6.811 12.097 9.107 1.00 98.00 91 ASP A O 1
ATOM 691 N N . VAL A 1 92 ? -6.640 10.071 8.153 1.00 98.12 92 VAL A N 1
ATOM 692 C CA . VAL A 1 92 ? -8.070 9.963 7.818 1.00 98.12 92 VAL A CA 1
ATOM 693 C C . VAL A 1 92 ? -8.864 9.341 8.972 1.00 98.12 92 VAL A C 1
ATOM 695 O O . VAL A 1 92 ? -10.074 9.541 9.059 1.00 98.12 92 VAL A O 1
ATOM 698 N N . GLY A 1 93 ? -8.210 8.588 9.863 1.00 97.81 93 GLY A N 1
ATOM 699 C CA . GLY A 1 93 ? -8.890 7.824 10.912 1.00 97.81 93 GLY A CA 1
ATOM 700 C C . GLY A 1 93 ? -9.688 6.649 10.342 1.00 97.81 93 GLY A C 1
ATOM 701 O O . GLY A 1 93 ? -10.801 6.379 10.784 1.00 97.81 93 GLY A O 1
ATOM 702 N N . ALA A 1 94 ? -9.138 5.967 9.335 1.00 98.69 94 ALA A N 1
ATOM 703 C CA . ALA A 1 94 ? -9.783 4.869 8.618 1.00 98.69 94 ALA A CA 1
ATOM 704 C C . ALA A 1 94 ? -8.944 3.590 8.696 1.00 98.69 94 ALA A C 1
ATOM 706 O O . ALA A 1 94 ? -7.718 3.649 8.756 1.00 98.69 94 ALA A O 1
ATOM 707 N N . VAL A 1 95 ? -9.591 2.425 8.633 1.00 98.81 95 VAL A N 1
ATOM 708 C CA . VAL A 1 95 ? -8.867 1.180 8.340 1.00 98.81 95 VAL A CA 1
ATOM 709 C C . VAL A 1 95 ? -8.349 1.255 6.907 1.00 98.81 95 VAL A C 1
ATOM 711 O O . VAL A 1 95 ? -9.096 1.627 6.003 1.00 98.81 95 VAL A O 1
ATOM 714 N N . VAL A 1 96 ? -7.093 0.876 6.675 1.00 98.94 96 VAL A N 1
ATOM 715 C CA . VAL A 1 96 ? -6.539 0.762 5.318 1.00 98.94 96 VAL A CA 1
ATOM 716 C C . VAL A 1 96 ? -6.260 -0.701 5.014 1.00 98.94 96 VAL A C 1
ATOM 718 O O . VAL A 1 96 ? -5.530 -1.353 5.750 1.00 98.94 96 VAL A O 1
ATOM 721 N N . LEU A 1 97 ? -6.831 -1.217 3.929 1.00 98.88 97 LEU A N 1
ATOM 722 C CA . LEU A 1 97 ? -6.508 -2.519 3.351 1.00 98.88 97 LEU A CA 1
ATOM 723 C C . LEU A 1 97 ? -5.617 -2.290 2.126 1.00 98.88 97 LEU A C 1
ATOM 725 O O . LEU A 1 97 ? -6.118 -1.935 1.061 1.00 98.88 97 LEU A O 1
ATOM 729 N N . SER A 1 98 ? -4.306 -2.462 2.279 1.00 98.88 98 SER A N 1
ATOM 730 C CA . SER A 1 98 ? -3.336 -2.379 1.181 1.00 98.88 98 SER A CA 1
ATOM 731 C C . SER A 1 98 ? -3.228 -3.729 0.476 1.00 98.88 98 SER A C 1
ATOM 733 O O . SER A 1 98 ? -3.003 -4.731 1.149 1.00 98.88 98 SER A O 1
ATOM 735 N N . VAL A 1 99 ? -3.399 -3.776 -0.846 1.00 98.69 99 VAL A N 1
ATOM 736 C CA . VAL A 1 99 ? -3.425 -5.025 -1.630 1.00 98.69 99 VAL A CA 1
ATOM 737 C C . VAL A 1 99 ? -2.146 -5.181 -2.454 1.00 98.69 99 VAL A C 1
ATOM 739 O O . VAL A 1 99 ? -1.804 -4.290 -3.235 1.00 98.69 99 VAL A O 1
ATOM 742 N N . ASP A 1 100 ? -1.487 -6.334 -2.327 1.00 98.44 100 ASP A N 1
ATOM 743 C CA . ASP A 1 100 ? -0.319 -6.733 -3.120 1.00 98.44 100 ASP A CA 1
ATOM 744 C C . ASP A 1 100 ? -0.784 -7.414 -4.413 1.00 98.44 100 ASP A C 1
ATOM 746 O O . ASP A 1 100 ? -0.941 -8.635 -4.512 1.00 98.44 100 ASP A O 1
ATOM 750 N N . TYR A 1 101 ? -1.143 -6.598 -5.400 1.00 97.94 101 TYR A N 1
ATOM 751 C CA . TYR A 1 101 ? -1.651 -7.103 -6.669 1.00 97.94 101 TYR A CA 1
ATOM 752 C C . TYR A 1 101 ? -0.512 -7.628 -7.559 1.00 97.94 101 TYR A C 1
ATOM 754 O O . TYR A 1 101 ? 0.657 -7.298 -7.392 1.00 97.94 101 TYR A O 1
ATOM 762 N N . ARG A 1 102 ? -0.858 -8.468 -8.540 1.00 96.31 102 ARG A N 1
ATOM 763 C CA . ARG A 1 102 ? 0.117 -9.056 -9.478 1.00 96.31 102 ARG A CA 1
ATOM 764 C C . ARG A 1 102 ? 0.794 -7.981 -10.342 1.00 96.31 102 ARG A C 1
ATOM 766 O O . ARG A 1 102 ? 0.101 -7.105 -10.858 1.00 96.31 102 ARG A O 1
ATOM 773 N N . LEU A 1 103 ? 2.100 -8.138 -10.578 1.00 94.62 103 LEU A N 1
ATOM 774 C CA . LEU A 1 103 ? 2.954 -7.302 -11.440 1.00 94.62 103 LEU A CA 1
ATOM 775 C C . LEU A 1 103 ? 3.712 -8.135 -12.479 1.00 94.62 103 LEU A C 1
ATOM 777 O O . LEU A 1 103 ? 3.799 -9.370 -12.307 1.00 94.62 103 LEU A O 1
#

Secondary structure (DSSP, 8-state):
--PPPTTTS-HHHHHHHHHIIIIIT--GGGSPP-SEEEEEEEEETTEEEEEEEEE-S-SS---EEEEE--STTTS--TTTTHHHHHHHHHHHT-EEEEE----

Sequence (103 aa):
MNRPSLTSATPEASRRAFRMLTVDMRPAASIVPVRETQDIEVAGAAGALPARVYRPEADGPVPTIVFFHGGGFVIGDLETHDDHARLLCRDVGAVVLSVDYRL

Foldseek 3Di:
DPDDDPVPDDLVVNQVVLCCVQAVPDDPVLAQDAPDKDWDWDQDPVGIWIKIKTAHPDPDDFAEAEDEDDDPLRYDACRSCVSVQSCCCHVVVHIYIYTGDHD

pLDDT: mean 94.84, std 7.22, range [57.06, 98.94]

Radius of gyration: 15.15 Å; chains: 1; bounding box: 42×28×40 Å